Protein AF-B5VU67-F1 (afdb_monomer)

Sequence (129 aa):
MNQTLLAQAKNRAAVFEKFLQIELDQEANASQLAFLDRGIENSPYQAELSNYPIYLEQKPMDFSPYPNRGKVPQINTTHLNFLDPDILQACVCVGRFVDDQLQTMWMGKNALEKVQFGSTTKIIAGLNI

Organism: NCBI:txid513049

Structure (mmCIF, N/CA/C/O backbone):
data_AF-B5VU67-F1
#
_entry.id   AF-B5VU67-F1
#
loop_
_atom_site.group_PDB
_atom_site.id
_atom_site.type_symbol
_atom_site.label_atom_id
_atom_site.label_alt_id
_atom_site.label_comp_id
_atom_site.label_asym_id
_atom_site.label_entity_id
_atom_site.label_seq_id
_atom_site.pdbx_PDB_ins_code
_atom_site.Cartn_x
_atom_site.Cartn_y
_atom_site.Cartn_z
_atom_site.occupancy
_atom_site.B_iso_or_equiv
_atom_site.auth_seq_id
_atom_site.auth_comp_id
_atom_site.auth_asym_id
_atom_site.auth_atom_id
_atom_site.pdbx_PDB_model_num
ATOM 1 N N . MET A 1 1 ? -17.345 9.507 -6.362 1.00 50.16 1 MET A N 1
ATOM 2 C CA . MET A 1 1 ? -17.290 9.607 -4.885 1.00 50.16 1 MET A CA 1
ATOM 3 C C . MET A 1 1 ? -18.191 10.746 -4.428 1.00 50.16 1 MET A C 1
ATOM 5 O O . MET A 1 1 ? -18.019 11.863 -4.903 1.00 50.16 1 MET A O 1
ATOM 9 N N . ASN A 1 2 ? -19.171 10.470 -3.567 1.00 53.25 2 ASN A N 1
ATOM 10 C CA . ASN A 1 2 ? -20.125 11.476 -3.093 1.00 53.25 2 ASN A CA 1
ATOM 11 C C . ASN A 1 2 ? -19.398 12.439 -2.131 1.00 53.25 2 ASN A C 1
ATOM 13 O O . ASN A 1 2 ? -19.016 12.035 -1.034 1.00 53.25 2 ASN A O 1
ATOM 17 N N . GLN A 1 3 ? -19.143 13.686 -2.544 1.00 55.19 3 GLN A N 1
ATOM 18 C CA . GLN A 1 3 ? -18.351 14.665 -1.769 1.00 55.19 3 GLN A CA 1
ATOM 19 C C . GLN A 1 3 ? -18.912 14.910 -0.353 1.00 55.19 3 GLN A C 1
ATOM 21 O O . GLN A 1 3 ? -18.177 15.249 0.573 1.00 55.19 3 GLN A O 1
ATOM 26 N N . THR A 1 4 ? -20.207 14.663 -0.172 1.00 69.25 4 THR A N 1
ATOM 27 C CA . THR A 1 4 ? -20.938 14.710 1.097 1.00 69.25 4 THR A CA 1
ATOM 28 C C . THR A 1 4 ? -20.490 13.650 2.108 1.00 69.25 4 THR A C 1
ATOM 30 O O . THR A 1 4 ? -20.357 13.976 3.285 1.00 69.25 4 THR A O 1
ATOM 33 N N . LEU A 1 5 ? -20.180 12.421 1.678 1.00 66.38 5 LEU A N 1
ATOM 34 C CA . LEU A 1 5 ? -19.714 11.345 2.570 1.00 66.38 5 LEU A CA 1
ATOM 35 C C . LEU A 1 5 ? -18.324 11.645 3.145 1.00 66.38 5 LEU A C 1
ATOM 37 O O . LEU A 1 5 ? -18.092 11.472 4.339 1.00 66.38 5 LEU A O 1
ATOM 41 N N . LEU A 1 6 ? -17.411 12.152 2.312 1.00 67.81 6 LEU A N 1
ATOM 42 C CA . LEU A 1 6 ? -16.063 12.534 2.751 1.00 67.81 6 LEU A CA 1
ATOM 43 C C . LEU A 1 6 ? -16.096 13.725 3.718 1.00 67.81 6 LEU A C 1
ATOM 45 O O . LEU A 1 6 ? -15.303 13.786 4.655 1.00 67.81 6 LEU A O 1
ATOM 49 N N . ALA A 1 7 ? -17.023 14.665 3.520 1.00 75.62 7 ALA A N 1
ATOM 50 C CA . ALA A 1 7 ? -17.228 15.771 4.449 1.00 75.62 7 ALA A CA 1
ATOM 51 C C . ALA A 1 7 ? -17.789 15.290 5.798 1.00 75.62 7 ALA A C 1
ATOM 53 O O . ALA A 1 7 ? -17.301 15.712 6.845 1.00 75.62 7 ALA A O 1
ATOM 54 N N . GLN A 1 8 ? -18.758 14.369 5.781 1.00 73.75 8 GLN A N 1
ATOM 55 C CA . GLN A 1 8 ? -19.319 13.757 6.991 1.00 73.75 8 GLN A CA 1
ATOM 56 C C . GLN A 1 8 ? -18.271 12.954 7.775 1.00 73.75 8 GLN A C 1
ATOM 58 O O . GLN A 1 8 ? -18.245 13.024 9.002 1.00 73.75 8 GLN A O 1
ATOM 63 N N . ALA A 1 9 ? -17.356 12.272 7.081 1.00 77.62 9 ALA A N 1
ATOM 64 C CA . ALA A 1 9 ? -16.280 11.497 7.701 1.00 77.62 9 ALA A CA 1
ATOM 65 C C . ALA A 1 9 ? -15.301 12.345 8.541 1.00 77.62 9 ALA A C 1
ATOM 67 O O . ALA A 1 9 ? -14.604 11.805 9.398 1.00 77.62 9 ALA A O 1
ATOM 68 N N . LYS A 1 10 ? -15.259 13.673 8.350 1.00 84.38 10 LYS A N 1
ATOM 69 C CA . LYS A 1 10 ? -14.433 14.572 9.178 1.00 84.38 10 LYS A CA 1
ATOM 70 C C . LYS A 1 10 ? -14.947 14.694 10.614 1.00 84.38 10 LYS A C 1
ATOM 72 O O . LYS A 1 10 ? -14.166 15.013 11.509 1.00 84.38 10 LYS A O 1
ATOM 77 N N . ASN A 1 11 ? -16.236 14.442 10.856 1.00 90.12 11 ASN A N 1
ATOM 78 C CA . ASN A 1 11 ? -16.794 14.446 12.204 1.00 90.12 11 ASN A CA 1
ATOM 79 C C . ASN A 1 11 ? -16.520 13.102 12.893 1.00 90.12 11 ASN A C 1
ATOM 81 O O . ASN A 1 11 ? -17.353 12.196 12.888 1.00 90.12 11 ASN A O 1
ATOM 85 N N . ARG A 1 12 ? -15.334 12.990 13.499 1.00 87.88 12 ARG A N 1
ATOM 86 C CA . ARG A 1 12 ? -14.862 11.759 14.151 1.00 87.88 12 ARG A CA 1
ATOM 87 C C . ARG A 1 12 ? -15.800 11.263 15.256 1.00 87.88 12 ARG A C 1
ATOM 89 O O . ARG A 1 12 ? -15.966 10.058 15.383 1.00 87.88 12 ARG A O 1
ATOM 96 N N . ALA A 1 13 ? -16.440 12.163 16.007 1.00 91.38 13 ALA A N 1
ATOM 97 C CA . ALA A 1 13 ? -17.381 11.790 17.065 1.00 91.38 13 ALA A CA 1
ATOM 98 C C . ALA A 1 13 ? -18.639 11.130 16.488 1.00 91.38 13 ALA A C 1
ATOM 100 O O . ALA A 1 13 ? -19.014 10.043 16.907 1.00 91.38 13 ALA A O 1
ATOM 101 N N . ALA A 1 14 ? -19.240 11.733 15.459 1.00 88.31 14 ALA A N 1
ATOM 102 C CA . ALA A 1 14 ? -20.407 11.150 14.798 1.00 88.31 14 ALA A CA 1
ATOM 103 C C . ALA A 1 14 ? -20.084 9.808 14.115 1.00 88.31 14 ALA A C 1
ATOM 105 O O . ALA A 1 14 ? -20.906 8.894 14.117 1.00 88.31 14 ALA A O 1
ATOM 106 N N . VAL A 1 15 ? -18.884 9.675 13.539 1.00 86.62 15 VAL A N 1
ATOM 107 C CA . VAL A 1 15 ? -18.409 8.409 12.958 1.00 86.62 15 VAL A CA 1
ATOM 108 C C . VAL A 1 15 ? -18.221 7.344 14.040 1.00 86.62 15 VAL A C 1
ATOM 110 O O . VAL A 1 15 ? -18.632 6.205 13.837 1.00 86.62 15 VAL A O 1
ATOM 113 N N . PHE A 1 16 ? -17.642 7.712 15.184 1.00 89.19 16 PHE A N 1
ATOM 114 C CA . PHE A 1 16 ? -17.456 6.806 16.312 1.00 89.19 16 PHE A CA 1
ATOM 115 C C . PHE A 1 16 ? -18.791 6.306 16.868 1.00 89.19 16 PHE A C 1
ATOM 117 O O . PHE A 1 16 ? -18.977 5.099 16.957 1.00 89.19 16 PHE A O 1
ATOM 124 N N . GLU A 1 17 ? -19.741 7.203 17.147 1.00 92.06 17 GLU A N 1
ATOM 125 C CA . GLU A 1 17 ? -21.082 6.823 17.620 1.00 92.06 17 GLU A CA 1
ATOM 126 C C . GLU A 1 17 ? -21.785 5.883 16.636 1.00 92.06 17 GLU A C 1
ATOM 128 O O . GLU A 1 17 ? -22.398 4.893 17.027 1.00 92.06 17 GLU A O 1
ATOM 133 N N . LYS A 1 18 ? -21.631 6.134 15.331 1.00 88.31 18 LYS A N 1
ATOM 134 C CA . LYS A 1 18 ? -22.168 5.244 14.301 1.00 88.31 18 LYS A CA 1
ATOM 135 C C . LYS A 1 18 ? -21.544 3.847 14.357 1.00 88.31 18 LYS A C 1
ATOM 137 O O . LYS A 1 18 ? -22.262 2.868 14.183 1.00 88.31 18 LYS A O 1
ATOM 142 N N . PHE A 1 19 ? -20.230 3.739 14.553 1.00 87.38 19 PHE A N 1
ATOM 143 C CA . PHE A 1 19 ? -19.577 2.435 14.690 1.00 87.38 19 PHE A CA 1
ATOM 144 C C . PHE A 1 19 ? -19.958 1.744 15.995 1.00 87.38 19 PHE A C 1
ATOM 146 O O . PHE A 1 19 ? -20.248 0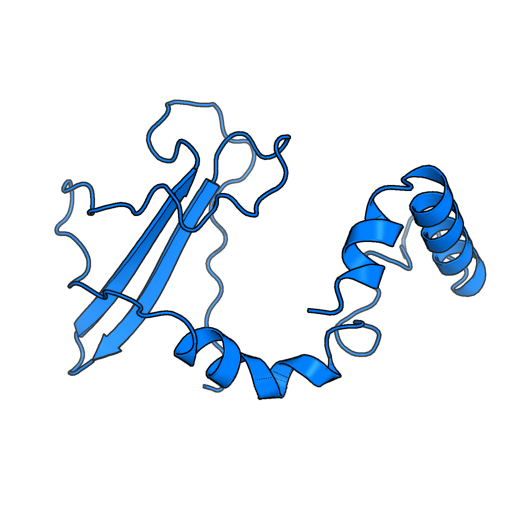.555 15.963 1.00 87.38 19 PHE A O 1
ATOM 153 N N . LEU A 1 20 ? -20.053 2.480 17.101 1.00 90.69 20 LEU A N 1
ATOM 154 C CA . LEU A 1 20 ? -20.507 1.938 18.377 1.00 90.69 20 LEU A CA 1
ATOM 155 C C . LEU A 1 20 ? -21.923 1.363 18.272 1.00 90.69 20 LEU A C 1
ATOM 157 O O . LEU A 1 20 ? -22.167 0.260 18.748 1.00 90.69 20 LEU A O 1
ATOM 161 N N . GLN A 1 21 ? -22.834 2.063 17.592 1.00 90.19 21 GLN A N 1
ATOM 162 C CA . GLN A 1 21 ? -24.184 1.552 17.368 1.00 90.19 21 GLN A CA 1
ATOM 163 C C . GLN A 1 21 ? -24.181 0.248 16.557 1.00 90.19 21 GLN A C 1
ATOM 165 O O . GLN A 1 21 ? -24.906 -0.674 16.901 1.00 90.19 21 GLN A O 1
ATOM 170 N N . ILE A 1 22 ? -23.328 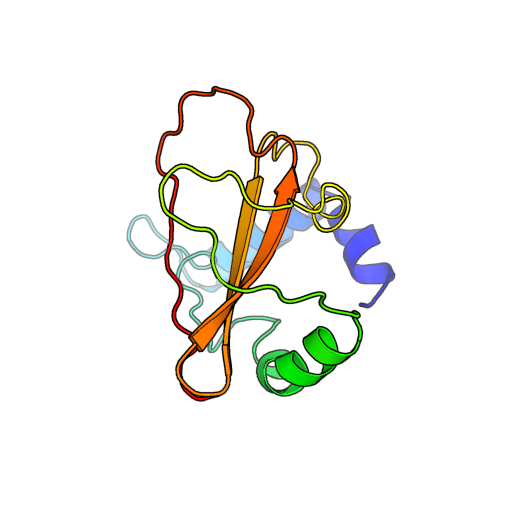0.132 15.532 1.00 87.12 22 ILE A N 1
ATOM 171 C CA . ILE A 1 22 ? -23.189 -1.108 14.746 1.00 87.12 22 ILE A CA 1
ATOM 172 C C . ILE A 1 22 ? -22.691 -2.268 15.618 1.00 87.12 22 ILE A C 1
ATOM 174 O O . ILE A 1 22 ? -23.188 -3.383 15.482 1.00 87.12 22 ILE A O 1
ATOM 178 N N . GLU A 1 23 ? -21.725 -2.016 16.504 1.00 90.00 23 GLU A N 1
ATOM 179 C CA . GLU A 1 23 ? -21.232 -3.023 17.454 1.00 90.00 23 GLU A CA 1
ATOM 180 C C . GLU A 1 23 ? -22.345 -3.481 18.411 1.00 90.00 23 GLU A C 1
ATOM 182 O O . GLU A 1 23 ? -22.490 -4.677 18.660 1.00 90.00 23 GLU A O 1
ATOM 187 N N . LEU A 1 24 ? -23.176 -2.552 18.897 1.00 90.00 24 LEU A N 1
ATOM 188 C CA . LEU A 1 24 ? -24.320 -2.870 19.756 1.00 90.00 24 LEU A CA 1
ATOM 189 C C . LEU A 1 24 ? -25.401 -3.672 19.017 1.00 90.00 24 LEU A C 1
ATOM 191 O O . LEU A 1 24 ? -25.883 -4.670 19.547 1.00 90.00 24 LEU A O 1
ATOM 195 N N . ASP A 1 25 ? -25.754 -3.266 17.796 1.00 89.19 25 ASP A N 1
ATOM 196 C CA . ASP A 1 25 ? -26.816 -3.891 16.996 1.00 89.19 25 ASP A CA 1
ATOM 197 C C . ASP A 1 25 ? -26.485 -5.339 16.595 1.00 89.19 25 ASP A C 1
ATOM 199 O O . ASP A 1 25 ? -27.390 -6.133 16.343 1.00 89.19 25 ASP A O 1
ATOM 203 N N . GLN A 1 26 ? -25.196 -5.685 16.521 1.00 86.94 26 GLN A N 1
ATOM 204 C CA . GLN A 1 26 ? -24.723 -7.032 16.186 1.00 86.94 26 GLN A CA 1
ATOM 205 C C . GLN A 1 26 ? -24.230 -7.831 17.397 1.00 86.94 26 GLN A C 1
ATOM 207 O O . GLN A 1 26 ? -23.589 -8.867 17.220 1.00 86.94 26 GLN A O 1
ATOM 212 N N . GLU A 1 27 ? -24.521 -7.361 18.615 1.00 89.19 27 GLU A N 1
ATOM 213 C CA . GLU A 1 27 ? -24.153 -8.036 19.868 1.00 89.19 27 GLU A CA 1
ATOM 214 C C . GLU A 1 27 ? -22.652 -8.377 19.943 1.00 89.19 27 GLU A C 1
ATOM 216 O O . GLU A 1 27 ? -22.237 -9.455 20.393 1.00 89.19 27 GLU A O 1
ATOM 221 N N . ALA A 1 28 ? -21.823 -7.439 19.480 1.00 89.62 28 ALA A N 1
ATOM 222 C CA . ALA A 1 28 ? -20.389 -7.624 19.422 1.00 89.62 28 ALA A CA 1
ATOM 223 C C . ALA A 1 28 ? -19.787 -7.901 20.801 1.00 89.62 28 ALA A C 1
ATOM 225 O O . ALA A 1 28 ? -20.204 -7.376 21.838 1.00 89.62 28 ALA A O 1
ATOM 226 N N . ASN A 1 29 ? -18.760 -8.736 20.812 1.00 90.12 29 ASN A N 1
ATOM 227 C CA . ASN A 1 29 ? -18.078 -9.180 22.014 1.00 90.12 29 ASN A CA 1
ATOM 228 C C . ASN A 1 29 ? -16.594 -9.434 21.717 1.00 90.12 29 ASN A C 1
ATOM 230 O O . ASN A 1 29 ? -16.116 -9.254 2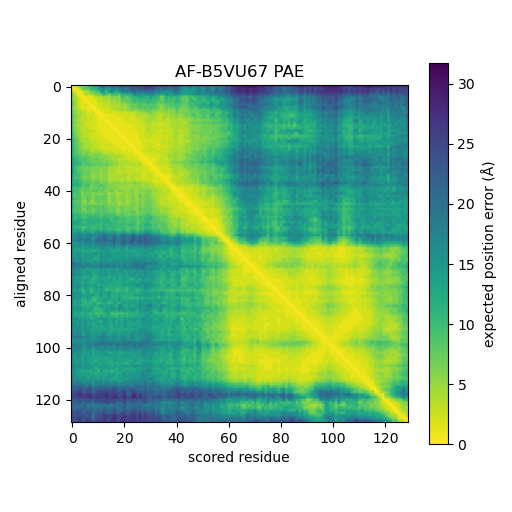0.601 1.00 90.12 29 ASN A O 1
ATOM 234 N N . ALA A 1 30 ? -15.842 -9.878 22.725 1.00 89.31 30 ALA A N 1
ATOM 235 C CA . ALA A 1 30 ? -14.396 -10.080 22.603 1.00 89.31 30 ALA A CA 1
ATOM 236 C C . ALA A 1 30 ? -13.978 -11.074 21.497 1.00 89.31 30 ALA A C 1
ATOM 238 O O . ALA A 1 30 ? -12.828 -11.046 21.067 1.00 89.31 30 ALA A O 1
ATOM 239 N N . SER A 1 31 ? -14.886 -11.948 21.056 1.00 87.69 31 SER A N 1
ATOM 240 C CA . SER A 1 31 ? -14.658 -12.926 19.987 1.00 87.69 31 SER A CA 1
ATOM 241 C C . SER A 1 31 ? -15.339 -12.590 18.658 1.00 87.69 31 SER A C 1
ATOM 243 O O . SER A 1 31 ? -15.102 -13.301 17.686 1.00 87.69 31 SER A O 1
ATOM 245 N N . GLN A 1 32 ? -16.168 -11.545 18.609 1.00 84.25 32 GLN A N 1
ATOM 246 C CA . GLN A 1 32 ? -16.904 -11.139 17.414 1.00 84.25 32 GLN A CA 1
ATOM 247 C C . GLN A 1 32 ? -17.046 -9.618 17.401 1.00 84.25 32 GLN A C 1
ATOM 249 O O . GLN A 1 32 ? -17.824 -9.059 18.170 1.00 84.25 32 GLN A O 1
ATOM 254 N N . LEU A 1 33 ? -16.292 -8.956 16.535 1.00 87.81 33 LEU A N 1
ATOM 255 C CA . LEU A 1 33 ? -16.283 -7.505 16.381 1.00 87.81 33 LEU A CA 1
ATOM 256 C C . LEU A 1 33 ? -17.090 -7.146 15.135 1.00 87.81 33 LEU A C 1
ATOM 258 O O . LEU A 1 33 ? -16.673 -7.454 14.020 1.00 87.81 33 LEU A O 1
ATOM 262 N N . ALA A 1 34 ? -18.229 -6.478 15.298 1.00 85.62 34 ALA A N 1
ATOM 263 C CA . ALA A 1 34 ? -19.195 -6.258 14.221 1.00 85.62 34 ALA A CA 1
ATOM 264 C C . ALA A 1 34 ? -18.589 -5.525 13.020 1.00 85.62 34 ALA A C 1
ATOM 266 O O . ALA A 1 34 ? -18.925 -5.809 11.867 1.00 85.62 34 ALA A O 1
ATOM 267 N N . PHE A 1 35 ? -17.685 -4.575 13.269 1.00 79.94 35 PHE A N 1
ATOM 268 C CA . PHE A 1 35 ? -17.039 -3.836 12.196 1.00 79.94 35 PHE A CA 1
ATOM 269 C C . PHE A 1 35 ? -15.955 -4.649 11.475 1.00 79.94 35 PHE A C 1
ATOM 271 O O . PHE A 1 35 ? -15.880 -4.598 10.244 1.00 79.94 35 PHE A O 1
ATOM 278 N N . LEU A 1 36 ? -15.109 -5.375 12.216 1.00 79.12 36 LEU A N 1
ATOM 279 C CA . LEU A 1 36 ? -13.991 -6.134 11.637 1.00 79.12 36 LEU A CA 1
ATOM 280 C C . LEU A 1 36 ? -14.450 -7.447 10.996 1.00 79.12 36 LEU A C 1
ATOM 282 O O . LEU A 1 36 ? -13.906 -7.835 9.963 1.00 79.12 36 LEU A O 1
ATOM 286 N N . ASP A 1 37 ? -15.493 -8.060 11.547 1.00 83.19 37 ASP A N 1
ATOM 287 C CA . ASP A 1 37 ? -16.033 -9.346 11.109 1.00 83.19 37 ASP A CA 1
ATOM 288 C C . ASP A 1 37 ? -17.220 -9.187 10.146 1.00 83.19 37 ASP A C 1
ATOM 290 O O . ASP A 1 37 ? -17.885 -10.163 9.812 1.00 83.19 37 ASP A O 1
ATOM 294 N N . ARG A 1 38 ? -17.484 -7.970 9.637 1.00 79.38 38 ARG A N 1
ATOM 295 C CA . ARG A 1 38 ? -18.649 -7.684 8.772 1.00 79.38 38 ARG A CA 1
ATOM 296 C C . ARG A 1 38 ? -18.677 -8.492 7.464 1.00 79.38 38 ARG A C 1
ATOM 298 O O . ARG A 1 38 ? -19.709 -8.516 6.794 1.00 79.38 38 ARG A O 1
ATOM 305 N N . GLY A 1 39 ? -17.542 -9.059 7.055 1.00 82.81 39 GLY A N 1
ATOM 306 C CA . GLY A 1 39 ? -17.398 -9.754 5.778 1.00 82.81 39 GLY A CA 1
ATOM 307 C C . GLY A 1 39 ? -17.614 -8.846 4.561 1.00 82.81 39 GLY A C 1
ATOM 308 O O . GLY A 1 39 ? -17.692 -7.616 4.660 1.00 82.81 39 GLY A O 1
ATOM 309 N N . ILE A 1 40 ? -17.687 -9.446 3.373 1.00 81.19 40 ILE A N 1
ATOM 310 C CA . ILE A 1 40 ? -17.957 -8.695 2.136 1.00 81.19 40 ILE A CA 1
ATOM 311 C C . ILE A 1 40 ? -19.455 -8.424 1.968 1.00 81.19 40 ILE A C 1
ATOM 313 O O . ILE A 1 40 ? -19.843 -7.377 1.455 1.00 81.19 40 ILE A O 1
ATOM 317 N N . GLU A 1 41 ? -20.281 -9.339 2.458 1.00 82.19 41 GLU A N 1
ATOM 318 C CA . GLU A 1 41 ? -21.740 -9.332 2.429 1.00 82.19 41 GLU A CA 1
ATOM 319 C C . GLU A 1 41 ? -22.358 -8.115 3.114 1.00 82.19 41 GLU A C 1
ATOM 321 O O . GLU A 1 41 ? -23.390 -7.629 2.663 1.00 82.19 41 GLU A O 1
ATOM 326 N N . ASN A 1 42 ? -21.709 -7.571 4.146 1.00 78.19 42 ASN A N 1
ATOM 327 C CA . ASN A 1 42 ? -22.181 -6.355 4.796 1.00 78.19 42 ASN A CA 1
ATOM 328 C C . ASN A 1 42 ? -21.369 -5.122 4.391 1.00 78.19 42 ASN A C 1
ATOM 330 O O . ASN A 1 42 ? -21.597 -4.063 4.966 1.00 78.19 42 ASN A O 1
ATOM 334 N N . SER A 1 43 ? -20.401 -5.209 3.471 1.00 80.44 43 SER A N 1
ATOM 335 C CA . SER A 1 43 ? -19.529 -4.086 3.084 1.00 80.44 43 SER A CA 1
ATOM 336 C C . SER A 1 43 ? -20.294 -3.003 2.311 1.00 80.44 43 SER A C 1
ATOM 338 O O . SER A 1 43 ? -21.018 -3.323 1.369 1.00 80.44 43 SER A O 1
ATOM 340 N N . PRO A 1 44 ? -20.084 -1.698 2.593 1.00 77.00 44 PRO A N 1
ATOM 341 C CA . PRO A 1 44 ? -20.743 -0.633 1.839 1.00 77.00 44 PRO A CA 1
ATOM 342 C C . PRO A 1 44 ? -20.217 -0.539 0.397 1.00 77.00 44 PRO A C 1
ATOM 344 O O . PRO A 1 44 ? -20.824 0.133 -0.428 1.00 77.00 44 PRO A O 1
ATOM 347 N N . TYR A 1 45 ? -19.102 -1.214 0.096 1.00 79.25 45 TYR A N 1
ATOM 348 C CA . TYR A 1 45 ? -18.477 -1.251 -1.225 1.00 79.25 45 TYR A CA 1
ATOM 349 C C . TYR A 1 45 ? -18.813 -2.524 -2.011 1.00 79.25 45 TYR A C 1
ATOM 351 O O . TYR A 1 45 ? -18.306 -2.698 -3.116 1.00 79.25 45 TYR A O 1
ATOM 359 N N . GLN A 1 46 ? -19.664 -3.417 -1.486 1.00 84.62 46 GLN A N 1
ATOM 360 C CA . GLN A 1 46 ? -20.017 -4.667 -2.169 1.00 84.62 46 GLN A CA 1
ATOM 361 C C . GLN A 1 46 ? -20.612 -4.408 -3.564 1.00 84.62 46 GLN A C 1
ATOM 363 O O . GLN A 1 46 ? -20.220 -5.044 -4.539 1.00 84.62 46 GLN A O 1
ATOM 368 N N . ALA A 1 47 ? -21.510 -3.426 -3.676 1.00 85.75 47 ALA A N 1
ATOM 369 C CA . ALA A 1 47 ? -22.118 -3.035 -4.949 1.00 85.75 47 ALA A CA 1
ATOM 370 C C . ALA A 1 47 ? -21.147 -2.297 -5.893 1.00 85.75 47 ALA A C 1
ATOM 372 O O . ALA A 1 47 ? -21.440 -2.141 -7.075 1.00 85.75 47 ALA A O 1
ATOM 373 N N . GLU A 1 48 ? -19.998 -1.834 -5.392 1.00 82.88 48 GLU A N 1
ATOM 374 C CA . GLU A 1 48 ? -18.988 -1.141 -6.197 1.00 82.88 48 GLU A CA 1
ATOM 375 C C . GLU A 1 48 ? -17.935 -2.092 -6.783 1.00 82.88 48 GLU A C 1
ATOM 377 O O . GLU A 1 48 ? -17.174 -1.676 -7.656 1.00 82.88 48 GLU A O 1
ATOM 382 N N . LEU A 1 49 ? -17.912 -3.368 -6.370 1.00 80.81 49 LEU A N 1
ATOM 383 C CA . LEU A 1 49 ? -16.926 -4.351 -6.839 1.00 80.81 49 LEU A CA 1
ATOM 384 C C . LEU A 1 49 ? -16.911 -4.478 -8.369 1.00 80.81 49 LEU A C 1
ATOM 386 O O . LEU A 1 49 ? -15.843 -4.497 -8.977 1.00 80.81 49 LEU A O 1
ATOM 390 N N . SER A 1 50 ? -18.087 -4.508 -9.004 1.00 83.19 50 SER A N 1
ATOM 391 C CA . SER A 1 50 ? -18.208 -4.600 -10.467 1.00 83.19 50 SER A CA 1
ATOM 392 C C . SER A 1 50 ? -17.691 -3.360 -11.195 1.00 83.19 50 SER A C 1
ATOM 394 O O . SER A 1 50 ? -17.367 -3.434 -12.376 1.00 83.19 50 SER A O 1
ATOM 396 N N . ASN A 1 51 ? -17.605 -2.220 -10.505 1.00 81.25 51 ASN A N 1
ATOM 397 C CA . ASN A 1 51 ? -17.127 -0.960 -11.067 1.00 81.25 51 ASN A CA 1
ATOM 398 C C . ASN A 1 51 ? -15.610 -0.785 -10.907 1.00 81.25 51 ASN A C 1
ATOM 400 O O . ASN A 1 51 ? -15.058 0.174 -11.451 1.00 81.25 51 ASN A O 1
ATOM 404 N N . TYR A 1 52 ? -14.913 -1.689 -10.204 1.00 74.44 52 TYR A N 1
ATOM 405 C CA . TYR A 1 52 ? -13.459 -1.599 -10.041 1.00 74.44 52 TYR A CA 1
ATOM 406 C C . TYR A 1 52 ? -12.682 -1.480 -11.358 1.00 74.44 52 TYR A C 1
ATOM 408 O O . TYR A 1 52 ? -11.812 -0.607 -11.412 1.00 74.44 52 TYR A O 1
ATOM 416 N N . PRO A 1 53 ? -12.983 -2.248 -12.425 1.00 72.81 53 PRO A N 1
ATOM 417 C CA . PRO A 1 53 ? -12.302 -2.083 -13.710 1.00 72.81 53 PRO A CA 1
ATOM 418 C C . PRO A 1 53 ? -12.423 -0.655 -14.256 1.00 72.81 53 PRO A C 1
ATOM 420 O O . PRO A 1 53 ? -11.428 -0.053 -14.647 1.00 72.81 53 PRO A O 1
ATOM 423 N N . ILE A 1 54 ? -13.615 -0.058 -14.161 1.00 77.00 54 ILE A N 1
ATOM 424 C CA . ILE A 1 54 ? -13.886 1.309 -14.625 1.00 77.00 54 ILE A CA 1
ATOM 425 C C . ILE A 1 54 ? -13.076 2.331 -13.814 1.00 77.00 54 ILE A C 1
ATOM 427 O O . ILE A 1 54 ? -12.512 3.270 -14.376 1.00 77.00 54 ILE A O 1
ATOM 431 N N . TYR A 1 55 ? -12.977 2.164 -12.492 1.00 72.31 55 TYR A N 1
ATOM 432 C CA . TYR A 1 55 ? -12.159 3.055 -11.660 1.00 72.31 55 TYR A CA 1
ATOM 433 C C . TYR A 1 55 ? -10.662 2.951 -11.978 1.00 72.31 55 TYR A C 1
ATOM 435 O O . TYR A 1 55 ? -9.942 3.942 -11.840 1.00 72.31 55 TYR A O 1
ATOM 443 N N . LEU A 1 56 ? -10.198 1.775 -12.411 1.00 65.31 56 LEU A N 1
ATOM 444 C CA . LEU A 1 56 ? -8.820 1.563 -12.852 1.00 65.31 56 LEU A CA 1
ATOM 445 C C . LEU A 1 56 ? -8.564 2.179 -14.235 1.00 65.31 56 LEU A C 1
ATOM 447 O O . LEU A 1 56 ? -7.519 2.793 -14.428 1.00 65.31 56 LEU A O 1
ATOM 451 N N . GLU A 1 57 ? -9.520 2.094 -15.162 1.00 67.44 57 GLU A N 1
ATOM 452 C CA . GLU A 1 57 ? -9.428 2.709 -16.498 1.00 67.44 57 GLU A CA 1
ATOM 453 C C . GLU A 1 57 ? -9.385 4.243 -16.457 1.00 67.44 57 GLU A C 1
ATOM 455 O O . GLU A 1 57 ? -8.754 4.878 -17.301 1.00 67.44 57 GLU A O 1
ATOM 460 N N . GLN A 1 58 ? -10.020 4.860 -15.456 1.00 63.12 58 GLN A N 1
ATOM 461 C CA . GLN A 1 58 ? -10.076 6.319 -15.309 1.00 63.12 58 GLN A CA 1
ATOM 462 C C . GLN A 1 58 ? -8.727 6.975 -14.978 1.00 63.12 58 GLN A C 1
ATOM 464 O O . GLN A 1 58 ? -8.632 8.206 -14.995 1.00 63.12 58 GLN A O 1
ATOM 469 N N . LYS A 1 59 ? -7.681 6.198 -14.674 1.00 64.81 59 LYS A N 1
ATOM 470 C CA . LYS A 1 59 ? -6.333 6.725 -14.454 1.00 64.81 59 LYS A CA 1
ATOM 471 C C . LYS A 1 59 ? -5.382 6.184 -15.518 1.00 64.81 59 LYS A C 1
ATOM 473 O O . LYS A 1 59 ? -5.258 4.967 -15.629 1.00 64.81 59 LYS A O 1
ATOM 478 N N . PRO A 1 60 ? -4.653 7.042 -16.257 1.00 64.81 60 PRO A N 1
ATOM 479 C CA . PRO A 1 60 ? -3.535 6.559 -17.052 1.00 64.81 60 PRO A CA 1
ATOM 480 C C . PRO A 1 60 ? -2.546 5.861 -16.110 1.00 64.81 60 PRO A C 1
ATOM 482 O O . PRO A 1 60 ? -2.025 6.464 -15.169 1.00 64.81 60 PRO A O 1
ATOM 485 N N . MET A 1 61 ? -2.371 4.557 -16.316 1.00 75.06 61 MET A N 1
ATOM 486 C CA . MET A 1 61 ? -1.448 3.727 -15.554 1.00 75.06 61 MET A CA 1
ATOM 487 C C . MET A 1 61 ? -0.238 3.425 -16.432 1.00 75.06 61 MET A C 1
ATOM 489 O O . MET A 1 61 ? -0.321 2.631 -17.371 1.00 75.06 61 MET A O 1
ATOM 493 N N . ASP A 1 62 ? 0.889 4.050 -16.108 1.00 84.00 62 ASP A N 1
ATOM 494 C CA . ASP A 1 62 ? 2.147 3.836 -16.815 1.00 84.00 62 ASP A CA 1
ATOM 495 C C . ASP A 1 62 ? 2.836 2.583 -16.265 1.00 84.00 62 ASP A C 1
ATOM 497 O O . ASP A 1 62 ? 3.552 2.608 -15.261 1.00 84.00 62 ASP A O 1
ATOM 501 N N . PHE A 1 63 ? 2.575 1.452 -16.918 1.00 90.00 63 PHE A N 1
ATOM 502 C CA . PHE A 1 63 ? 3.217 0.182 -16.602 1.00 90.00 63 PHE A CA 1
ATOM 503 C C . PHE A 1 63 ? 4.585 0.071 -17.279 1.00 90.00 63 PHE A C 1
ATOM 505 O O . PHE A 1 63 ? 4.765 0.436 -18.439 1.00 90.00 63 PHE A O 1
ATOM 512 N N . SER A 1 64 ? 5.545 -0.505 -16.562 1.00 92.12 64 SER A N 1
ATOM 513 C CA . SER A 1 64 ? 6.888 -0.812 -17.063 1.00 92.12 64 SER A CA 1
ATOM 514 C C . SER A 1 64 ? 7.301 -2.223 -16.640 1.00 92.12 64 SER A C 1
ATOM 516 O O . SER A 1 64 ? 6.755 -2.734 -15.662 1.00 92.12 64 SER A O 1
ATOM 518 N N . PRO A 1 65 ? 8.230 -2.896 -17.340 1.00 94.06 65 PRO A N 1
ATOM 519 C CA . PRO A 1 65 ? 8.709 -4.209 -16.914 1.00 94.06 65 PRO A CA 1
ATOM 520 C C . PRO A 1 65 ? 9.170 -4.205 -15.451 1.00 94.06 65 PRO A C 1
ATOM 522 O O . PRO A 1 65 ? 9.772 -3.230 -14.993 1.00 94.06 65 PRO A O 1
ATOM 525 N N . TYR A 1 66 ? 8.897 -5.290 -14.719 1.00 92.94 66 TYR A N 1
ATOM 526 C CA . TYR A 1 66 ? 9.373 -5.441 -13.342 1.00 92.94 66 TYR A CA 1
ATOM 527 C C . TYR A 1 66 ? 10.895 -5.194 -13.268 1.00 92.94 66 TYR A C 1
ATOM 529 O O . TYR A 1 66 ? 11.638 -5.722 -14.102 1.00 92.94 66 TYR A O 1
ATOM 537 N N . PRO A 1 67 ? 11.397 -4.396 -12.304 1.00 92.38 67 PRO A N 1
ATOM 538 C CA . PRO A 1 67 ? 12.805 -4.022 -12.273 1.00 92.38 67 PRO A CA 1
ATOM 539 C C . PRO A 1 67 ? 13.714 -5.231 -12.033 1.00 92.38 67 PRO A C 1
ATOM 541 O O . PRO A 1 67 ? 13.432 -6.111 -11.219 1.00 92.38 67 PRO A O 1
ATOM 544 N N . ASN A 1 68 ? 14.876 -5.228 -12.685 1.00 92.50 68 ASN A N 1
ATOM 545 C CA . ASN A 1 68 ? 15.933 -6.194 -12.398 1.00 92.50 68 ASN A CA 1
ATOM 546 C C . ASN A 1 68 ? 16.334 -6.144 -10.915 1.00 92.50 68 ASN A C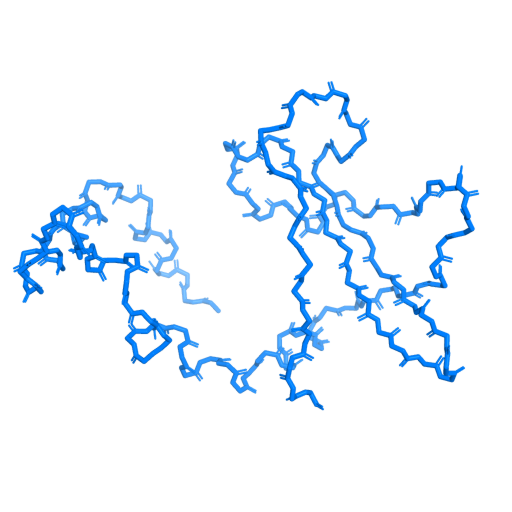 1
ATOM 548 O O . ASN A 1 68 ? 16.340 -5.083 -10.286 1.00 92.50 68 ASN A O 1
ATOM 552 N N . ARG A 1 69 ? 16.737 -7.291 -10.360 1.00 90.62 69 ARG A N 1
ATOM 553 C CA . ARG A 1 69 ? 17.176 -7.405 -8.961 1.00 90.62 69 ARG A CA 1
ATOM 554 C C . ARG A 1 69 ? 18.214 -6.330 -8.611 1.00 90.62 69 ARG A C 1
ATOM 556 O O . ARG A 1 69 ? 19.221 -6.182 -9.299 1.00 90.62 69 ARG A O 1
ATOM 563 N N . GLY A 1 70 ? 17.977 -5.609 -7.514 1.00 91.06 70 GLY A N 1
ATOM 564 C CA . GLY A 1 70 ? 18.855 -4.533 -7.039 1.00 91.06 70 GLY A CA 1
ATOM 565 C C . GLY A 1 70 ? 18.656 -3.184 -7.739 1.00 91.06 70 GLY A C 1
ATOM 566 O O . GLY A 1 70 ? 19.354 -2.228 -7.406 1.00 91.06 70 GLY A O 1
ATOM 567 N N . LYS A 1 71 ? 17.716 -3.072 -8.685 1.00 94.19 71 LYS A N 1
ATOM 568 C CA . LYS A 1 71 ? 17.303 -1.790 -9.265 1.00 94.19 71 LYS A CA 1
ATOM 569 C C . LYS A 1 71 ? 16.047 -1.285 -8.562 1.00 94.19 71 LYS A C 1
ATOM 571 O O . LYS A 1 71 ? 15.060 -2.003 -8.451 1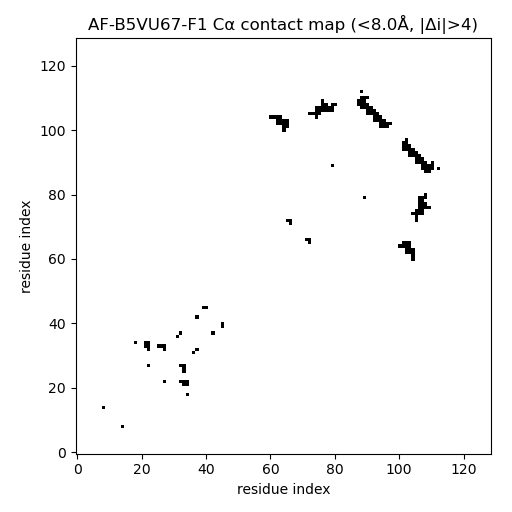.00 94.19 71 LYS A O 1
ATOM 576 N N . VAL A 1 72 ? 16.097 -0.038 -8.101 1.00 91.69 72 VAL A N 1
ATOM 577 C CA . VAL A 1 72 ? 14.923 0.659 -7.567 1.00 91.69 72 VAL A CA 1
ATOM 578 C C . VAL A 1 72 ? 14.036 1.063 -8.754 1.00 91.69 72 VAL A C 1
ATOM 580 O O . VAL A 1 72 ? 14.562 1.650 -9.704 1.00 91.69 72 VAL A O 1
ATOM 583 N N . PRO A 1 73 ? 12.732 0.730 -8.751 1.00 92.38 73 PRO A N 1
ATOM 584 C CA . PRO A 1 73 ? 11.819 1.135 -9.815 1.00 92.38 73 PRO A CA 1
ATOM 585 C C . PRO A 1 73 ? 11.584 2.650 -9.804 1.00 92.38 73 PRO A C 1
ATOM 587 O O . PRO A 1 73 ? 11.846 3.328 -8.812 1.00 92.38 73 PRO A O 1
ATOM 590 N N . GLN A 1 74 ? 11.040 3.184 -10.896 1.00 92.25 74 GLN A N 1
ATOM 591 C CA . GLN A 1 74 ? 10.477 4.535 -10.885 1.00 92.25 74 GLN A CA 1
ATOM 592 C C . GLN A 1 74 ? 9.190 4.518 -10.055 1.00 92.25 74 GLN A C 1
ATOM 594 O O . GLN A 1 74 ? 8.243 3.814 -10.401 1.00 92.25 74 GLN A O 1
ATOM 599 N N . ILE A 1 75 ? 9.172 5.257 -8.944 1.00 93.00 75 ILE A N 1
ATOM 600 C CA . ILE A 1 75 ? 8.039 5.304 -8.012 1.00 93.00 75 ILE A CA 1
ATOM 601 C C . ILE A 1 75 ? 7.326 6.642 -8.178 1.00 93.00 75 ILE A C 1
ATOM 603 O O . ILE A 1 75 ? 7.922 7.698 -7.968 1.00 93.00 75 ILE A O 1
ATOM 607 N N . ASN A 1 76 ? 6.035 6.603 -8.501 1.00 92.50 76 ASN A N 1
ATOM 608 C CA . ASN A 1 76 ? 5.205 7.798 -8.516 1.00 92.50 76 ASN A CA 1
ATOM 609 C C . ASN A 1 76 ? 4.888 8.240 -7.077 1.00 92.50 76 ASN A C 1
ATOM 611 O O . ASN A 1 76 ? 4.273 7.495 -6.311 1.00 92.50 76 ASN A O 1
ATOM 615 N N . THR A 1 77 ? 5.289 9.457 -6.717 1.00 91.00 77 THR A N 1
ATOM 616 C CA . THR A 1 77 ? 5.174 9.978 -5.346 1.00 91.00 77 THR A CA 1
ATOM 617 C C . THR A 1 77 ? 3.870 10.716 -5.054 1.00 91.00 77 THR A C 1
ATOM 619 O O . THR A 1 77 ? 3.635 11.107 -3.915 1.00 91.00 77 THR A O 1
ATOM 622 N N . THR A 1 78 ? 3.011 10.928 -6.054 1.00 88.62 78 THR A N 1
ATOM 623 C CA . THR A 1 78 ? 1.782 11.727 -5.912 1.00 88.62 78 THR A CA 1
ATOM 624 C C . THR A 1 78 ? 0.518 10.874 -5.904 1.00 88.62 78 THR A C 1
ATOM 626 O O . THR A 1 78 ? -0.503 11.280 -5.347 1.00 88.62 78 THR A O 1
ATOM 629 N N . HIS A 1 79 ? 0.568 9.663 -6.462 1.00 86.75 79 HIS A N 1
ATOM 630 C CA . HIS A 1 79 ? -0.596 8.780 -6.583 1.00 86.75 79 HIS A CA 1
ATOM 631 C C . HIS A 1 79 ? -1.168 8.310 -5.239 1.00 86.75 79 HIS A C 1
ATOM 633 O O . HIS A 1 79 ? -2.338 7.933 -5.192 1.00 86.75 79 HIS A O 1
ATOM 639 N N . LEU A 1 80 ? -0.384 8.373 -4.155 1.00 89.88 80 LEU A N 1
ATOM 640 C CA . LEU A 1 80 ? -0.815 8.039 -2.793 1.00 89.88 80 LEU A CA 1
ATOM 641 C C . LEU A 1 80 ? -1.121 9.272 -1.921 1.00 89.88 80 LEU A C 1
ATOM 643 O O . LEU A 1 80 ? -1.322 9.131 -0.718 1.00 89.88 80 LEU A O 1
ATOM 647 N N . ASN A 1 81 ? -1.219 10.477 -2.497 1.00 87.94 81 ASN A N 1
ATOM 648 C CA . ASN A 1 81 ? -1.521 11.703 -1.737 1.00 87.94 81 ASN A CA 1
ATOM 649 C C . ASN A 1 81 ? -2.928 11.728 -1.123 1.00 87.94 81 ASN A C 1
ATOM 651 O O . ASN A 1 81 ? -3.212 12.567 -0.275 1.00 87.94 81 ASN A O 1
ATOM 655 N N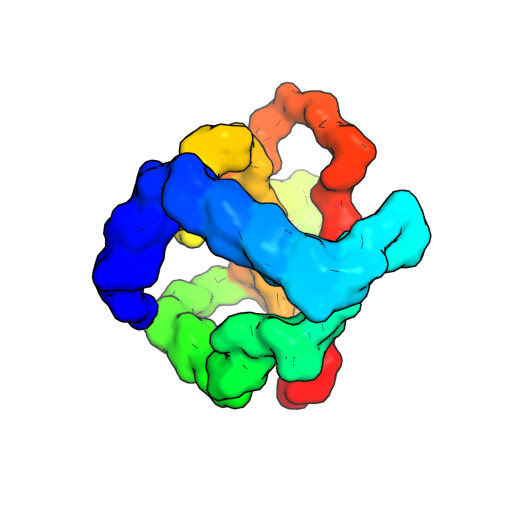 . PHE A 1 82 ? -3.813 10.827 -1.551 1.00 86.44 82 PHE A N 1
ATOM 656 C CA . PHE A 1 82 ? -5.140 10.671 -0.958 1.00 86.44 82 PHE A CA 1
ATOM 657 C C . PHE A 1 82 ? -5.107 9.954 0.401 1.00 86.44 82 PHE A C 1
ATOM 659 O O . PHE A 1 82 ? -6.112 9.972 1.109 1.00 86.44 82 PHE A O 1
ATOM 666 N N . LEU A 1 83 ? -3.998 9.284 0.741 1.00 85.31 83 LEU A N 1
ATOM 667 C CA . LEU A 1 83 ? -3.845 8.610 2.026 1.00 85.31 83 LEU A CA 1
ATOM 668 C C . LEU A 1 83 ? -3.866 9.631 3.164 1.00 85.31 83 LEU A C 1
ATOM 670 O O . LEU A 1 83 ? -3.307 10.723 3.037 1.00 85.31 83 LEU A O 1
ATOM 674 N N . ASP A 1 84 ? -4.464 9.235 4.287 1.00 87.81 84 ASP A N 1
ATOM 675 C CA . ASP A 1 84 ? -4.524 10.056 5.494 1.00 87.81 84 ASP A CA 1
ATOM 676 C C . ASP A 1 84 ? -3.116 10.564 5.892 1.00 87.81 84 ASP A C 1
ATOM 678 O O . ASP A 1 84 ? -2.128 9.829 5.731 1.00 87.81 84 ASP A O 1
ATOM 682 N N . PRO A 1 85 ? -2.974 11.820 6.358 1.00 87.31 85 PRO A N 1
ATOM 683 C CA . PRO A 1 85 ? -1.697 12.357 6.822 1.00 87.31 85 PRO A CA 1
ATOM 684 C C . PRO A 1 85 ? -0.984 11.476 7.854 1.00 87.31 85 PRO A C 1
ATOM 686 O O . PRO A 1 85 ? 0.243 11.393 7.789 1.00 87.31 85 PRO A O 1
ATOM 689 N N . ASP A 1 86 ? -1.729 10.770 8.710 1.00 87.62 86 ASP A N 1
ATOM 690 C CA . ASP A 1 86 ? -1.183 9.880 9.743 1.00 87.62 86 ASP A CA 1
ATOM 691 C C . ASP A 1 86 ? -0.556 8.600 9.148 1.00 87.62 86 ASP A C 1
ATOM 693 O O . ASP A 1 86 ? 0.245 7.925 9.797 1.00 87.62 86 ASP A O 1
ATOM 697 N N . ILE A 1 87 ? -0.845 8.276 7.879 1.00 88.06 87 ILE A N 1
ATOM 698 C CA . ILE A 1 87 ? -0.112 7.250 7.128 1.00 88.06 87 ILE A CA 1
ATOM 699 C C . ILE A 1 87 ? 1.201 7.867 6.649 1.00 88.06 87 ILE A C 1
ATOM 701 O O . ILE A 1 87 ? 1.260 8.506 5.597 1.00 88.06 87 ILE A O 1
ATOM 705 N N . LEU A 1 88 ? 2.260 7.686 7.434 1.00 90.31 88 LEU A N 1
ATOM 706 C CA . LEU A 1 88 ? 3.552 8.339 7.210 1.00 90.31 88 LEU A CA 1
ATOM 707 C C . LEU A 1 88 ? 4.318 7.773 6.004 1.00 90.31 88 LEU A C 1
ATOM 709 O O . LEU A 1 88 ? 4.935 8.534 5.253 1.00 90.31 88 LEU A O 1
ATOM 713 N N . GLN A 1 89 ? 4.255 6.453 5.800 1.00 91.44 89 GLN A N 1
ATOM 714 C CA . GLN A 1 89 ? 4.899 5.750 4.692 1.00 91.44 89 GLN A CA 1
ATOM 715 C C . GLN A 1 89 ? 3.941 4.744 4.051 1.00 91.44 89 GLN A C 1
ATOM 717 O O . GLN A 1 89 ? 3.204 4.037 4.738 1.00 91.44 89 GLN A O 1
ATOM 722 N N . ALA A 1 90 ? 3.982 4.646 2.726 1.00 90.38 90 ALA A N 1
ATOM 723 C CA . ALA A 1 90 ? 3.264 3.629 1.967 1.00 90.38 90 ALA A CA 1
ATOM 724 C C . ALA A 1 90 ? 3.987 3.334 0.650 1.00 90.38 90 ALA A C 1
ATOM 726 O O . ALA A 1 90 ? 4.574 4.227 0.040 1.00 90.38 90 ALA A O 1
ATOM 727 N N . CYS A 1 91 ? 3.910 2.090 0.187 1.00 90.44 91 CYS A N 1
ATOM 728 C CA . CYS A 1 91 ? 4.371 1.683 -1.135 1.00 90.44 91 CYS A CA 1
ATOM 729 C C . CYS A 1 91 ? 3.391 0.658 -1.702 1.00 90.44 91 CYS A C 1
ATOM 731 O O . CYS A 1 91 ? 2.983 -0.266 -0.998 1.00 90.44 91 CYS A O 1
ATOM 733 N N . VAL A 1 92 ? 3.000 0.832 -2.959 1.00 90.88 92 VAL A N 1
ATOM 734 C CA . VAL A 1 92 ? 2.083 -0.056 -3.671 1.00 90.88 92 VAL A CA 1
ATOM 735 C C . VAL A 1 92 ? 2.704 -0.412 -5.013 1.00 90.88 92 VAL A C 1
ATOM 737 O O . VAL A 1 92 ? 3.087 0.470 -5.782 1.00 90.88 92 VAL A O 1
ATOM 740 N N . CYS A 1 93 ? 2.770 -1.711 -5.291 1.00 90.69 93 CYS A N 1
ATOM 741 C CA . CYS A 1 93 ? 3.096 -2.254 -6.599 1.00 90.69 93 CYS A CA 1
ATOM 742 C C . CYS A 1 93 ? 1.836 -2.894 -7.177 1.00 90.69 93 CYS A C 1
ATOM 744 O O . CYS A 1 93 ? 1.253 -3.782 -6.554 1.00 90.69 93 CYS A O 1
ATOM 746 N N . VAL A 1 94 ? 1.416 -2.433 -8.352 1.00 88.69 94 VAL A N 1
ATOM 747 C CA . VAL A 1 94 ? 0.334 -3.055 -9.119 1.00 88.69 94 VAL A CA 1
ATOM 748 C C . VAL A 1 94 ? 0.969 -3.767 -10.297 1.00 88.69 94 VAL A C 1
ATOM 750 O O . VAL A 1 94 ? 1.670 -3.138 -11.089 1.00 88.69 94 VAL A O 1
ATOM 753 N N . GLY A 1 95 ? 0.745 -5.076 -10.389 1.00 88.88 95 GLY A N 1
ATOM 754 C CA . GLY A 1 95 ? 1.279 -5.921 -11.448 1.00 88.88 95 GLY A CA 1
ATOM 755 C C . GLY A 1 95 ? 0.202 -6.385 -12.421 1.00 88.88 95 GLY A C 1
ATOM 756 O O . GLY A 1 95 ? -0.935 -6.628 -12.020 1.00 88.88 95 GLY A O 1
ATOM 757 N N . ARG A 1 96 ? 0.583 -6.550 -13.686 1.00 86.31 96 ARG A N 1
ATOM 758 C CA . ARG A 1 96 ? -0.197 -7.245 -14.716 1.00 86.31 96 ARG A CA 1
ATOM 759 C C . ARG A 1 96 ? 0.727 -8.098 -15.576 1.00 86.31 96 ARG A C 1
ATOM 761 O O . ARG A 1 96 ? 1.891 -7.743 -15.759 1.00 86.31 96 ARG A O 1
ATOM 768 N N . PHE A 1 97 ? 0.205 -9.182 -16.132 1.00 87.81 97 PHE A N 1
ATOM 769 C CA . PHE A 1 97 ? 0.923 -9.973 -17.128 1.00 87.81 97 PHE A CA 1
ATOM 770 C C . PHE A 1 97 ? 0.528 -9.516 -18.534 1.00 87.81 97 PHE A C 1
ATOM 772 O O . PHE A 1 97 ? -0.657 -9.381 -18.830 1.00 87.81 97 PHE A O 1
ATOM 779 N N . VAL A 1 98 ? 1.524 -9.250 -19.377 1.00 87.81 98 VAL A N 1
ATOM 780 C CA . VAL A 1 98 ? 1.371 -8.955 -20.810 1.00 87.81 98 VAL A CA 1
ATOM 781 C C . VAL A 1 98 ? 2.442 -9.760 -21.534 1.00 87.81 98 VAL A C 1
ATOM 783 O O . VAL A 1 98 ? 3.612 -9.629 -21.183 1.00 87.81 98 VAL A O 1
ATOM 786 N N . ASP A 1 99 ? 2.047 -10.605 -22.488 1.00 91.12 99 ASP A N 1
ATOM 787 C CA . ASP A 1 99 ? 2.956 -11.492 -23.234 1.00 91.12 99 ASP A CA 1
ATOM 788 C C . ASP A 1 99 ? 3.909 -12.287 -22.315 1.00 91.12 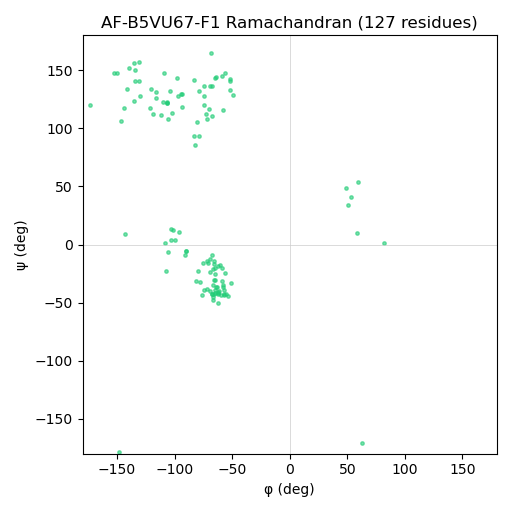99 ASP A C 1
ATOM 790 O O . ASP A 1 99 ? 5.127 -12.272 -22.484 1.00 91.12 99 ASP A O 1
ATOM 794 N N . ASP A 1 100 ? 3.351 -12.916 -21.271 1.00 89.38 100 ASP A N 1
ATOM 795 C CA . ASP A 1 100 ? 4.071 -13.657 -20.218 1.00 89.38 100 ASP A CA 1
ATOM 796 C C . ASP A 1 100 ? 5.115 -12.846 -19.421 1.00 89.38 100 ASP A C 1
ATOM 798 O O . ASP A 1 100 ? 5.855 -13.393 -18.598 1.00 89.38 100 ASP A O 1
ATOM 802 N N . GLN A 1 101 ? 5.154 -11.522 -19.587 1.00 89.44 101 GLN A N 1
ATOM 803 C CA . GLN A 1 101 ? 6.020 -10.629 -18.825 1.00 89.44 101 GLN A CA 1
ATOM 804 C C . GLN A 1 101 ? 5.237 -9.869 -17.757 1.00 89.44 101 GLN A C 1
ATOM 806 O O . GLN A 1 101 ? 4.197 -9.259 -18.018 1.00 89.44 101 GLN A O 1
ATOM 811 N N . LEU A 1 102 ? 5.779 -9.857 -16.536 1.00 91.12 102 LEU A N 1
ATOM 812 C CA . LEU A 1 102 ? 5.244 -9.043 -15.453 1.00 91.12 102 LEU A CA 1
ATOM 813 C C . LEU A 1 102 ? 5.579 -7.568 -15.702 1.00 91.12 102 LEU A C 1
ATOM 815 O O . LEU A 1 102 ? 6.734 -7.143 -15.595 1.00 91.12 102 LEU A O 1
ATOM 819 N N . GLN A 1 103 ? 4.548 -6.779 -15.978 1.00 92.50 103 GLN A N 1
ATOM 820 C CA . GLN A 1 103 ? 4.623 -5.328 -15.977 1.00 92.50 103 GLN A CA 1
ATOM 821 C C . GLN A 1 103 ? 4.098 -4.787 -14.652 1.00 92.50 103 GLN A C 1
ATOM 823 O O . GLN A 1 103 ? 3.135 -5.304 -14.089 1.00 92.50 103 GLN A O 1
ATOM 828 N N . THR A 1 104 ? 4.716 -3.722 -14.162 1.00 93.06 104 THR A N 1
ATOM 829 C CA . THR A 1 104 ? 4.401 -3.103 -12.881 1.00 93.06 104 THR A CA 1
ATOM 830 C C . THR A 1 104 ? 4.305 -1.596 -12.958 1.00 93.06 104 THR A C 1
ATOM 832 O O . THR A 1 104 ? 4.993 -0.941 -13.742 1.00 93.06 104 THR A O 1
ATOM 835 N N . MET A 1 105 ? 3.471 -1.063 -12.080 1.00 92.19 105 MET A N 1
ATOM 836 C CA . MET A 1 105 ? 3.399 0.345 -11.729 1.00 92.19 105 MET A CA 1
ATOM 837 C C . MET A 1 105 ? 3.668 0.469 -10.228 1.00 92.19 105 MET A C 1
ATOM 839 O O . MET A 1 105 ? 3.091 -0.271 -9.427 1.00 92.19 105 MET A O 1
ATOM 843 N N . TRP A 1 106 ? 4.522 1.419 -9.851 1.00 93.12 106 TRP A N 1
ATOM 844 C CA . TRP A 1 106 ? 4.922 1.647 -8.464 1.00 93.12 106 TRP A CA 1
ATOM 845 C C . TRP A 1 106 ? 4.462 3.022 -7.989 1.00 93.12 106 TRP A C 1
ATOM 847 O O . TRP A 1 106 ? 4.684 4.033 -8.655 1.00 93.12 106 TRP A O 1
ATOM 857 N N . MET A 1 107 ? 3.836 3.063 -6.817 1.00 93.31 107 MET A N 1
ATOM 858 C CA . MET A 1 107 ? 3.316 4.278 -6.192 1.00 93.31 107 MET A CA 1
ATOM 859 C C . MET A 1 107 ? 3.773 4.330 -4.740 1.00 93.31 107 MET A C 1
ATOM 861 O O . MET A 1 107 ? 3.788 3.302 -4.063 1.00 93.31 107 MET A O 1
ATOM 865 N N . GLY A 1 108 ? 4.139 5.508 -4.245 1.00 92.69 108 GLY A N 1
ATOM 866 C CA . GLY A 1 108 ? 4.737 5.627 -2.923 1.00 92.69 108 GLY A CA 1
ATOM 867 C C . GLY A 1 108 ? 4.443 6.942 -2.217 1.00 92.69 108 GLY A C 1
ATOM 868 O O . GLY A 1 108 ? 4.355 7.986 -2.848 1.00 92.69 108 GLY A O 1
ATOM 869 N N . LYS A 1 109 ? 4.356 6.886 -0.889 1.00 93.62 109 LYS A N 1
ATOM 870 C CA . LYS A 1 109 ? 4.450 8.024 0.032 1.00 93.62 109 LYS A CA 1
ATOM 871 C C . LYS A 1 109 ? 5.659 7.746 0.915 1.00 93.62 109 LYS A C 1
ATOM 873 O O . LYS A 1 109 ? 5.646 6.752 1.635 1.00 93.62 109 LYS A O 1
ATOM 878 N N . ASN A 1 110 ? 6.727 8.537 0.784 1.00 92.50 110 ASN A N 1
ATOM 879 C CA . ASN A 1 110 ? 7.993 8.327 1.508 1.00 92.50 110 ASN A CA 1
ATOM 880 C C . ASN A 1 110 ? 8.541 6.881 1.403 1.00 92.50 110 ASN A C 1
ATOM 882 O O . ASN A 1 110 ? 9.134 6.346 2.333 1.00 92.50 110 ASN A O 1
ATOM 886 N N . ALA A 1 111 ? 8.329 6.225 0.254 1.00 90.62 111 ALA A N 1
ATOM 887 C CA . ALA A 1 111 ? 8.470 4.770 0.097 1.00 90.62 111 ALA A CA 1
ATOM 888 C C . ALA A 1 111 ? 9.896 4.214 0.266 1.00 90.62 111 ALA A C 1
ATOM 890 O O . ALA A 1 111 ? 10.065 3.007 0.414 1.00 90.62 111 ALA A O 1
ATOM 891 N N . LEU A 1 112 ? 10.916 5.073 0.204 1.00 90.81 112 LEU A N 1
ATOM 892 C CA . LEU A 1 112 ? 12.327 4.691 0.321 1.00 90.81 112 LEU A CA 1
ATOM 893 C C . LEU A 1 112 ? 12.955 5.141 1.647 1.00 90.81 112 LEU A C 1
ATOM 895 O O . LEU A 1 112 ? 14.148 4.915 1.867 1.00 90.81 112 LEU A O 1
ATOM 899 N N . GLU A 1 113 ? 12.182 5.785 2.526 1.00 91.19 113 GLU A N 1
ATOM 900 C CA . GLU A 1 113 ? 12.665 6.159 3.851 1.00 91.19 113 GLU A CA 1
ATOM 901 C C . GLU A 1 113 ? 12.901 4.916 4.707 1.00 91.19 113 GLU A C 1
ATOM 903 O O . GLU A 1 113 ? 12.108 3.973 4.735 1.00 91.19 113 GLU A O 1
ATOM 908 N N . LYS A 1 114 ? 14.024 4.913 5.425 1.00 86.06 114 LYS A N 1
ATOM 909 C CA . LYS A 1 114 ? 14.376 3.820 6.325 1.00 86.06 114 LYS A CA 1
ATOM 910 C C . LYS A 1 114 ? 13.612 3.997 7.630 1.00 86.06 114 LYS A C 1
ATOM 912 O O . LYS A 1 114 ? 13.983 4.836 8.445 1.00 86.06 114 LYS A O 1
ATOM 917 N N . VAL A 1 115 ? 12.584 3.185 7.833 1.00 83.88 115 VAL A N 1
ATOM 918 C CA . VAL A 1 115 ? 11.814 3.142 9.080 1.00 83.88 115 VAL A CA 1
ATOM 919 C C . VAL A 1 115 ? 11.656 1.705 9.563 1.00 83.88 115 VAL A C 1
ATOM 921 O O . VAL A 1 115 ? 11.776 0.753 8.789 1.00 83.88 115 VAL A O 1
ATOM 924 N N . GLN A 1 116 ? 11.414 1.540 10.863 1.00 76.06 116 GLN A N 1
ATOM 925 C CA . GLN A 1 116 ? 11.059 0.240 11.410 1.00 76.06 116 GLN A CA 1
ATOM 926 C C . GLN A 1 116 ? 9.588 -0.041 11.121 1.00 76.06 116 GLN A C 1
ATOM 928 O O . GLN A 1 116 ? 8.702 0.777 11.346 1.00 76.06 116 GLN A O 1
ATOM 933 N N . PHE A 1 117 ? 9.350 -1.234 10.613 1.00 68.44 117 PHE A N 1
ATOM 934 C CA . PHE A 1 117 ? 8.108 -1.642 10.003 1.00 68.44 117 PHE A CA 1
ATOM 935 C C . PHE A 1 117 ? 7.587 -2.854 10.792 1.00 68.44 117 PHE A C 1
ATOM 937 O O . PHE A 1 117 ? 8.276 -3.866 10.876 1.00 68.44 117 PHE A O 1
ATOM 944 N N . GLY A 1 118 ? 6.416 -2.740 11.433 1.00 63.59 118 GLY A N 1
ATOM 945 C CA . GLY A 1 118 ? 5.880 -3.785 12.329 1.00 63.59 118 GLY A CA 1
ATOM 946 C C . GLY A 1 118 ? 5.206 -4.971 11.617 1.00 63.59 118 GLY A C 1
ATOM 947 O O . GLY A 1 118 ? 5.104 -6.052 12.185 1.00 63.59 118 GLY A O 1
ATOM 948 N N . SER A 1 119 ? 4.751 -4.775 10.376 1.00 63.19 119 SER A N 1
ATOM 949 C CA . SER A 1 119 ? 4.240 -5.796 9.442 1.00 63.19 119 SER A CA 1
ATOM 950 C C . SER A 1 119 ? 3.984 -5.120 8.098 1.00 63.19 119 SER A C 1
ATOM 952 O O . SER A 1 119 ? 3.240 -4.140 8.070 1.00 63.19 119 SER A O 1
ATOM 954 N N . THR A 1 120 ? 4.636 -5.539 7.004 1.00 63.91 120 THR A N 1
ATOM 955 C CA . THR A 1 120 ? 4.826 -4.574 5.900 1.00 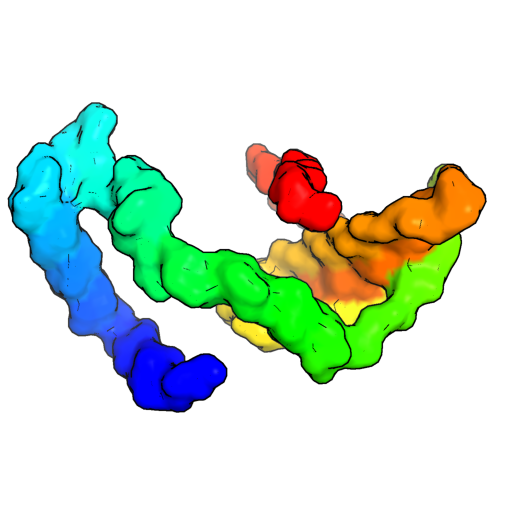63.91 120 THR A CA 1
ATOM 956 C C . THR A 1 120 ? 4.756 -5.037 4.471 1.00 63.91 120 THR A C 1
ATOM 958 O O . THR A 1 120 ? 4.959 -4.225 3.570 1.00 63.91 120 THR A O 1
ATOM 961 N N . THR A 1 121 ? 4.355 -6.270 4.192 1.00 61.47 121 THR A N 1
ATOM 962 C CA . THR A 1 121 ? 3.964 -6.598 2.818 1.00 61.47 121 THR A CA 1
ATOM 963 C C . THR A 1 121 ? 2.811 -7.577 2.821 1.00 61.47 121 THR A C 1
ATOM 965 O O . THR A 1 121 ? 2.928 -8.694 3.315 1.00 61.47 121 THR A O 1
ATOM 968 N N . LYS A 1 122 ? 1.683 -7.139 2.263 1.00 70.75 122 LYS A N 1
ATOM 969 C CA . LYS A 1 122 ? 0.553 -8.004 1.935 1.00 70.75 122 LYS A CA 1
ATOM 970 C C . LYS A 1 122 ? 0.541 -8.165 0.424 1.00 70.75 122 LYS A C 1
ATOM 972 O O . LYS A 1 122 ? 0.492 -7.173 -0.296 1.00 70.75 122 LYS A O 1
ATOM 977 N N . ILE A 1 123 ? 0.618 -9.405 -0.040 1.00 70.25 123 ILE A N 1
ATOM 978 C CA . ILE A 1 123 ? 0.436 -9.737 -1.451 1.00 70.25 123 ILE A CA 1
ATOM 979 C C . ILE A 1 123 ? -1.036 -10.093 -1.613 1.00 70.25 123 ILE A C 1
ATOM 981 O O . ILE A 1 123 ? -1.518 -11.024 -0.972 1.00 70.25 123 ILE A O 1
ATOM 985 N N . ILE A 1 124 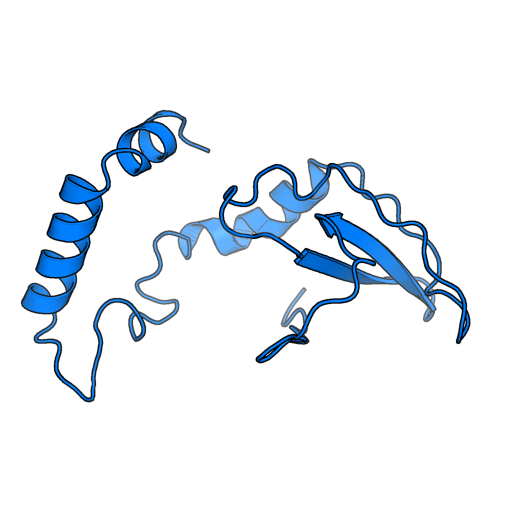? -1.748 -9.328 -2.433 1.00 73.62 124 ILE A N 1
ATOM 986 C CA . ILE A 1 124 ? -3.156 -9.571 -2.740 1.00 73.62 124 ILE A CA 1
ATOM 987 C C . ILE A 1 124 ? -3.209 -9.988 -4.204 1.00 73.62 124 ILE A C 1
ATOM 989 O O . ILE A 1 124 ? -2.898 -9.190 -5.085 1.00 73.62 124 ILE A O 1
ATOM 993 N N . ALA A 1 125 ? -3.545 -11.251 -4.460 1.00 69.19 125 ALA A N 1
ATOM 994 C CA . ALA A 1 125 ? -3.778 -11.717 -5.819 1.00 69.19 125 ALA A CA 1
ATOM 995 C C . ALA A 1 125 ? -5.130 -11.187 -6.310 1.00 69.19 125 ALA A C 1
ATOM 997 O O . ALA A 1 125 ? -6.120 -11.244 -5.578 1.00 69.19 125 ALA A O 1
ATOM 998 N N . GLY A 1 126 ? -5.182 -10.702 -7.551 1.00 61.78 126 GLY A N 1
ATOM 999 C CA . GLY A 1 126 ? -6.458 -10.509 -8.229 1.00 61.78 126 GLY A CA 1
ATOM 1000 C C . GLY A 1 126 ? -7.080 -11.878 -8.489 1.00 61.78 126 GLY A C 1
ATOM 1001 O O . GLY A 1 126 ? -6.536 -12.658 -9.265 1.00 61.78 126 GLY A O 1
ATOM 1002 N N . LEU A 1 127 ? -8.171 -12.198 -7.797 1.00 46.22 127 LEU A N 1
ATOM 1003 C CA . LEU A 1 127 ? -8.958 -13.405 -8.042 1.00 46.22 127 LEU A CA 1
ATOM 1004 C C . LEU A 1 127 ? -10.092 -13.041 -9.007 1.00 46.22 127 LEU A C 1
ATOM 1006 O O . LEU A 1 127 ? -10.817 -12.086 -8.742 1.00 46.22 127 LEU A O 1
ATOM 1010 N N . ASN A 1 128 ? -10.254 -13.816 -10.083 1.00 40.00 128 ASN A N 1
ATOM 1011 C CA . ASN A 1 128 ? -11.327 -13.670 -11.080 1.00 40.00 128 ASN A CA 1
ATOM 1012 C C . ASN A 1 128 ? -11.361 -12.304 -11.799 1.00 40.00 128 ASN A C 1
ATOM 1014 O O . ASN A 1 128 ? -12.397 -11.639 -11.801 1.00 40.00 128 ASN A O 1
ATOM 1018 N N . ILE A 1 129 ? -10.235 -11.893 -12.393 1.00 50.38 129 ILE A N 1
ATOM 1019 C CA . ILE A 1 129 ? -10.215 -10.822 -13.407 1.00 50.38 129 ILE A CA 1
ATOM 1020 C C . ILE A 1 129 ? -10.548 -11.426 -14.771 1.00 50.38 129 ILE A C 1
ATOM 1022 O O . ILE A 1 129 ? -9.997 -12.517 -15.051 1.00 50.38 129 ILE A O 1
#

Nearest PDB structures (foldseek):
  2ery-assembly2_B  TM=4.000E-01  e=1.792E+00  Homo sapiens
  7tlk-assembly2_B  TM=3.800E-01  e=3.034E+00  Homo sapiens
  8b00-assembly1_A  TM=3.728E-01  e=3.034E+00  Homo sapiens
  8qw6-assembly2_A  TM=3.937E-01  e=3.034E+00  Homo sapiens
  8stm-assembly1_D  TM=3.836E-01  e=3.460E+00  Homo sapiens

Radius of gyration: 18.61 Å; Cα contacts (8 Å, |Δi|>4): 94; chains: 1; bounding box: 46×29×46 Å

pLDDT: mean 82.42, std 11.45, range [40.0, 94.19]

Secondary structure (DSSP, 8-state):
--HHHHHHTT-HHHHHHHHHHHHHHTT-BTTB-TTTS-TTTT-TTGGGGGGHHHHHHTS----EEPPPTTPPPPEESSTTTTS-TT---EEEEEEEEETTEEEEEEEEESTTS----SS----------

Solvent-accessible surface area (backbone atoms only — not comparable to full-atom values): 8346 Å² total; per-residue (Å²): 130,65,70,64,57,65,58,55,62,69,42,56,65,64,51,48,55,53,51,52,49,47,26,60,77,61,69,41,48,100,90,43,47,41,80,83,66,41,60,63,92,66,38,94,56,52,86,47,58,85,47,46,66,59,65,54,67,76,44,95,75,77,66,39,71,60,61,60,92,95,51,83,68,80,60,40,64,63,80,45,66,84,54,58,82,89,60,71,62,40,72,48,77,51,73,48,77,54,96,91,37,57,28,31,33,39,32,17,32,64,60,84,63,91,69,92,72,96,78,85,82,84,88,79,78,86,77,89,124

Mean predicted aligned error: 10.6 Å

Foldseek 3Di:
DPVVVVVVVVPVVVVVVVLVVQCVVVVHDPVRRRVVNVPLVNDPCVVVPVVVVVVVVVDPFDWDFDDDPPDDDDEAECPCVVDDVVCQKDKDWDWDADPNTIIIYIYIHCHPDDDDDPDHDDDDDDDPD